Protein AF-A0A161M431-F1 (afdb_monomer_lite)

Sequence (119 aa):
MLYCPLTTRQKRLYTALKKKIRIEDLLHSSGSSYASAQNITSNLMNLVMQFRKVCNHPELFERREPKSPYIMKCEDFVVPRLLTDDSPLLSKDSPPSLQHLLNNFLSIFIHMQLTILFY

Radius of gyration: 29.38 Å; chains: 1; bounding box: 61×41×70 Å

Organism: Triatoma infestans (NCBI:txid30076)

InterPro domains:
  IPR027417 P-loop containing nucleoside triphosphate hydrolase [G3DSA:3.40.50.300] (1-90)
  IPR050520 INO80/SWR1 chromatin remodeling helicase [PTHR45685] (2-87)

pLDDT: mean 73.36, std 11.71, range [41.41, 91.5]

Structure (mmCIF, N/CA/C/O backbone):
data_AF-A0A161M431-F1
#
_entry.id   AF-A0A161M431-F1
#
loop_
_atom_site.group_PDB
_atom_site.id
_atom_site.type_symbol
_atom_site.label_atom_id
_atom_site.label_alt_id
_atom_site.label_comp_id
_atom_site.label_asym_id
_atom_site.label_entity_id
_atom_site.label_seq_id
_atom_site.pdbx_PDB_ins_code
_atom_site.Cartn_x
_atom_site.Cartn_y
_atom_site.Cartn_z
_atom_site.occupancy
_atom_site.B_iso_or_equiv
_atom_site.auth_seq_id
_atom_site.auth_comp_id
_atom_site.auth_asym_id
_atom_site.auth_atom_id
_atom_site.pdbx_PDB_model_num
ATOM 1 N N . MET A 1 1 ? 30.201 -16.238 -13.858 1.00 70.38 1 MET A N 1
ATOM 2 C CA . MET A 1 1 ? 29.386 -15.133 -13.300 1.00 70.38 1 MET A CA 1
ATOM 3 C C . MET A 1 1 ? 28.035 -15.692 -12.897 1.00 70.38 1 MET A C 1
ATOM 5 O O . MET A 1 1 ? 27.476 -16.460 -13.668 1.00 70.38 1 MET A O 1
ATOM 9 N N . LEU A 1 2 ? 27.536 -15.347 -11.710 1.00 86.44 2 LEU A N 1
ATOM 10 C CA . LEU A 1 2 ? 26.210 -15.764 -11.246 1.00 86.44 2 LEU A CA 1
ATOM 11 C C . LEU A 1 2 ? 25.198 -14.656 -11.540 1.00 86.44 2 LEU A C 1
ATOM 13 O O . LEU A 1 2 ? 25.433 -13.495 -11.208 1.00 86.44 2 LEU A O 1
ATOM 17 N N . TYR A 1 3 ? 24.086 -15.013 -12.179 1.00 89.44 3 TYR A N 1
ATOM 18 C CA . TYR A 1 3 ? 22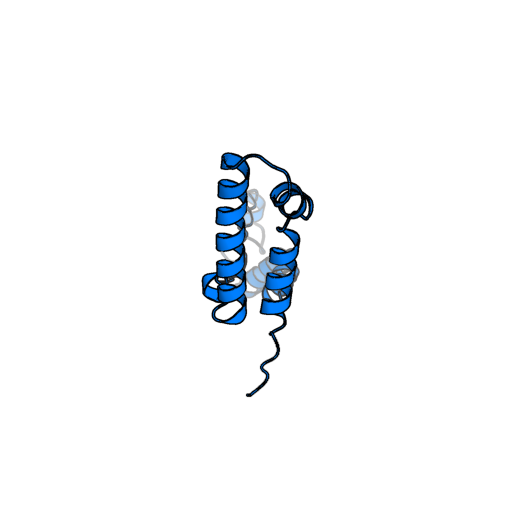.990 -14.086 -12.440 1.00 89.44 3 TYR A CA 1
ATOM 19 C C . TYR A 1 3 ? 22.083 -13.986 -11.208 1.00 89.44 3 TYR A C 1
ATOM 21 O O . TYR A 1 3 ? 21.584 -15.001 -10.726 1.00 89.44 3 TYR A O 1
ATOM 29 N N . CYS A 1 4 ? 21.853 -12.766 -10.715 1.00 87.38 4 CYS A N 1
ATOM 30 C CA . CYS A 1 4 ? 20.950 -12.495 -9.597 1.00 87.38 4 CYS A CA 1
ATOM 31 C C . CYS A 1 4 ? 19.756 -11.652 -10.084 1.00 87.38 4 CYS A C 1
ATOM 33 O O . CYS A 1 4 ? 19.953 -10.500 -10.485 1.00 87.38 4 CYS A O 1
ATOM 35 N N . PRO A 1 5 ? 18.524 -12.196 -10.090 1.00 89.38 5 PRO A N 1
ATOM 36 C CA . PRO A 1 5 ? 17.346 -11.442 -10.499 1.00 89.38 5 PRO A CA 1
ATOM 37 C C . PRO A 1 5 ? 16.939 -10.403 -9.442 1.00 89.38 5 PRO A C 1
ATOM 39 O O . PRO A 1 5 ? 17.069 -10.618 -8.240 1.00 89.38 5 PRO A O 1
ATOM 42 N N . LEU A 1 6 ? 16.363 -9.284 -9.892 1.00 88.44 6 LEU A N 1
ATOM 43 C CA . LEU A 1 6 ? 15.820 -8.255 -8.999 1.00 88.44 6 LEU A CA 1
ATOM 44 C C . LEU A 1 6 ? 14.568 -8.748 -8.257 1.00 88.44 6 LEU A C 1
ATOM 46 O O . LEU A 1 6 ? 13.664 -9.343 -8.855 1.00 88.44 6 LEU A O 1
ATOM 50 N N . THR A 1 7 ? 14.460 -8.397 -6.976 1.00 91.12 7 THR A N 1
ATOM 51 C CA . THR A 1 7 ? 13.252 -8.629 -6.166 1.00 91.12 7 THR A CA 1
ATOM 52 C C . THR A 1 7 ? 12.071 -7.767 -6.635 1.00 91.12 7 THR A C 1
ATOM 54 O O . THR A 1 7 ? 12.246 -6.739 -7.294 1.00 91.12 7 THR A O 1
ATOM 57 N N . THR A 1 8 ? 10.841 -8.128 -6.255 1.00 91.50 8 THR A N 1
ATOM 58 C CA . THR A 1 8 ? 9.621 -7.371 -6.604 1.00 91.50 8 THR A CA 1
ATOM 59 C C . THR A 1 8 ? 9.691 -5.903 -6.174 1.00 91.50 8 THR A C 1
ATOM 61 O O . THR A 1 8 ? 9.314 -5.015 -6.938 1.00 91.50 8 THR A O 1
ATOM 64 N N . ARG A 1 9 ? 10.225 -5.626 -4.975 1.00 87.69 9 ARG A N 1
ATOM 65 C CA . ARG A 1 9 ? 10.403 -4.256 -4.473 1.00 87.69 9 ARG A CA 1
ATOM 66 C C . ARG A 1 9 ? 11.413 -3.482 -5.315 1.00 87.69 9 ARG A C 1
ATOM 68 O O . ARG A 1 9 ? 11.120 -2.369 -5.739 1.00 87.69 9 ARG A O 1
ATOM 75 N N . GLN A 1 10 ? 12.565 -4.089 -5.603 1.00 88.88 10 GLN A N 1
ATOM 76 C CA . GLN A 1 10 ? 13.591 -3.473 -6.445 1.00 88.88 10 GLN A CA 1
ATOM 77 C C . GLN A 1 10 ? 13.064 -3.176 -7.845 1.00 88.88 10 GLN A C 1
ATOM 79 O O . GLN A 1 10 ? 13.301 -2.085 -8.343 1.00 88.88 10 GLN A O 1
ATOM 84 N N . LYS A 1 11 ? 12.289 -4.085 -8.452 1.00 90.75 11 LYS A N 1
ATOM 85 C CA . LYS A 1 11 ? 11.643 -3.852 -9.753 1.00 90.75 11 LYS A CA 1
ATOM 86 C C . LYS A 1 11 ? 10.717 -2.636 -9.719 1.00 90.75 11 LYS A C 1
ATOM 88 O O . LYS A 1 11 ? 10.823 -1.783 -10.592 1.00 90.75 11 LYS A O 1
ATOM 93 N N . ARG A 1 12 ? 9.858 -2.512 -8.698 1.00 89.44 12 ARG A N 1
ATOM 94 C CA . ARG A 1 12 ? 8.955 -1.353 -8.545 1.00 89.44 12 ARG A CA 1
ATOM 95 C C . ARG A 1 12 ? 9.729 -0.040 -8.422 1.00 89.44 12 ARG A C 1
ATOM 97 O O . ARG A 1 12 ? 9.449 0.893 -9.171 1.00 89.44 12 ARG A O 1
ATOM 104 N N . LEU A 1 13 ? 10.729 0.007 -7.539 1.00 86.69 13 LEU A N 1
ATOM 105 C CA . LEU A 1 13 ? 11.585 1.185 -7.362 1.00 86.69 13 LEU A CA 1
ATOM 106 C C . LEU A 1 13 ? 12.360 1.527 -8.635 1.00 86.69 13 LEU A C 1
ATOM 108 O O . LEU A 1 13 ? 12.425 2.684 -9.039 1.00 8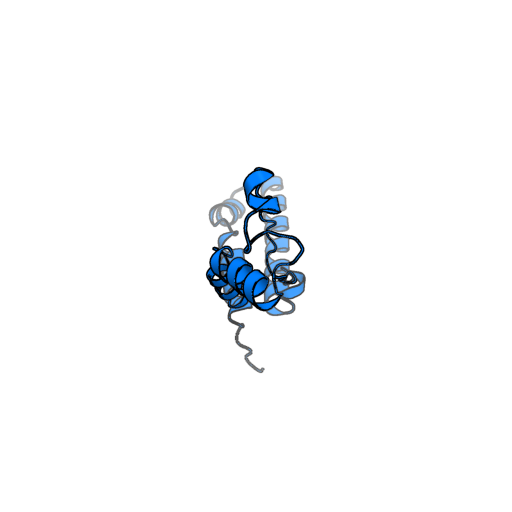6.69 13 LEU A O 1
ATOM 112 N N . TYR A 1 14 ? 12.902 0.512 -9.303 1.00 87.81 14 TYR A N 1
ATOM 113 C CA . TYR A 1 14 ? 13.646 0.655 -10.546 1.00 87.81 14 TYR A CA 1
ATOM 114 C C . TYR A 1 14 ? 12.764 1.223 -11.664 1.00 87.81 14 TYR A C 1
ATOM 116 O O . TYR A 1 14 ? 13.163 2.163 -12.348 1.00 87.81 14 TYR A O 1
ATOM 124 N N . THR A 1 15 ? 11.538 0.714 -11.826 1.00 87.88 15 THR A N 1
ATOM 125 C CA . THR A 1 15 ? 10.569 1.246 -12.793 1.00 87.88 15 THR A CA 1
ATOM 126 C C . THR A 1 15 ? 10.155 2.677 -12.450 1.00 87.88 15 THR A C 1
ATOM 128 O O . THR A 1 15 ? 10.061 3.505 -13.355 1.00 87.88 15 THR A O 1
ATOM 131 N N . ALA A 1 16 ? 9.938 2.996 -11.171 1.00 85.88 16 ALA A N 1
ATOM 132 C CA . ALA A 1 16 ? 9.607 4.352 -10.734 1.00 85.88 16 ALA A CA 1
ATOM 133 C C . ALA A 1 16 ? 10.751 5.341 -11.018 1.00 85.88 16 ALA A C 1
ATOM 135 O O . ALA A 1 16 ? 10.505 6.422 -11.548 1.00 85.88 16 ALA A O 1
ATOM 136 N N . LEU A 1 17 ? 12.001 4.952 -10.749 1.00 84.19 17 LEU A N 1
ATOM 137 C CA . LEU A 1 17 ? 13.186 5.739 -11.097 1.00 84.19 17 LEU A CA 1
ATOM 138 C C . LEU A 1 17 ? 13.351 5.911 -12.606 1.00 84.19 17 LEU A C 1
ATOM 140 O O . LEU A 1 17 ? 13.619 7.015 -13.070 1.00 84.19 17 LEU A O 1
ATOM 144 N N . LYS A 1 18 ? 13.135 4.848 -13.384 1.00 83.88 18 LYS A N 1
ATOM 145 C CA . LYS A 1 18 ? 13.210 4.900 -14.849 1.00 83.88 18 LYS A CA 1
ATOM 146 C C . LYS A 1 18 ? 12.221 5.906 -15.440 1.00 83.88 18 LYS A C 1
ATOM 148 O O . LYS A 1 18 ? 12.565 6.597 -16.389 1.00 83.88 18 LYS A O 1
ATOM 153 N N . LYS A 1 19 ? 11.027 6.035 -14.852 1.00 82.75 19 LYS A N 1
ATOM 154 C CA . LYS A 1 19 ? 10.020 7.029 -15.262 1.00 82.75 19 LYS A CA 1
ATOM 155 C C . LYS A 1 19 ? 10.414 8.479 -14.952 1.00 82.75 19 LYS A C 1
ATOM 157 O O . LYS A 1 19 ? 9.855 9.379 -15.563 1.00 82.75 19 LYS A O 1
ATOM 162 N N . LYS A 1 20 ? 11.352 8.720 -14.026 1.00 75.31 20 LYS A N 1
ATOM 163 C CA . LYS A 1 20 ? 11.867 10.070 -13.722 1.00 75.31 20 LYS A CA 1
ATOM 164 C C . LYS A 1 20 ? 12.880 10.576 -14.757 1.00 75.31 20 LYS A C 1
ATOM 166 O O . LYS A 1 20 ? 13.253 11.742 -14.709 1.00 75.31 20 LYS A O 1
ATOM 171 N N . ILE A 1 21 ? 13.323 9.724 -15.682 1.00 75.12 21 ILE A N 1
ATOM 172 C CA . ILE A 1 21 ? 14.183 10.116 -16.799 1.00 75.12 21 ILE A CA 1
ATOM 173 C C . ILE A 1 21 ? 13.293 10.735 -17.883 1.00 75.12 21 ILE A C 1
ATOM 175 O O . ILE A 1 21 ? 12.497 10.025 -18.500 1.00 75.12 21 ILE A O 1
ATOM 179 N N . ARG A 1 22 ? 13.428 12.039 -18.142 1.00 65.88 22 ARG A N 1
ATOM 180 C CA . ARG A 1 22 ? 12.823 12.658 -19.328 1.00 65.88 22 ARG A CA 1
ATOM 181 C C . ARG A 1 22 ? 13.702 12.349 -20.538 1.00 65.88 22 ARG A C 1
ATOM 183 O O . ARG A 1 22 ? 14.892 12.647 -20.536 1.00 65.88 22 ARG A O 1
ATOM 190 N N . ILE A 1 23 ? 13.123 11.730 -21.564 1.00 64.94 23 ILE A N 1
ATOM 191 C CA . ILE A 1 23 ? 13.832 11.405 -22.817 1.00 64.94 23 ILE A CA 1
ATOM 192 C C . ILE A 1 23 ? 14.238 12.692 -23.548 1.00 64.94 23 ILE A C 1
ATOM 194 O O . ILE A 1 23 ? 15.291 12.750 -24.172 1.00 64.94 23 ILE A O 1
ATOM 198 N N . GLU A 1 24 ? 13.437 13.745 -23.402 1.00 62.38 24 GLU A N 1
ATOM 199 C CA . GLU A 1 24 ? 13.711 15.078 -23.935 1.00 62.38 24 GLU A CA 1
ATOM 200 C C . GLU A 1 24 ? 15.047 15.628 -23.412 1.00 62.38 24 GLU A C 1
ATOM 202 O O . GLU A 1 24 ? 15.868 16.080 -24.203 1.00 62.38 24 GLU A O 1
ATOM 207 N N . ASP A 1 25 ? 15.337 15.493 -22.115 1.00 63.81 25 ASP A N 1
ATOM 208 C CA . ASP A 1 25 ? 16.599 15.961 -21.518 1.00 63.81 25 ASP A CA 1
ATOM 209 C C . ASP A 1 25 ? 17.823 15.182 -22.049 1.00 63.81 25 ASP A C 1
ATOM 211 O O . ASP A 1 25 ? 18.929 15.717 -22.109 1.00 63.81 25 ASP A O 1
ATOM 215 N N . LEU A 1 26 ? 17.632 13.934 -22.494 1.00 60.84 26 LEU A N 1
ATOM 216 C CA . LEU A 1 26 ? 18.677 13.121 -23.131 1.00 60.84 26 LEU A CA 1
ATOM 217 C C . LEU A 1 26 ? 18.940 13.534 -24.589 1.00 60.84 26 LEU A C 1
ATOM 219 O O . LEU A 1 26 ? 20.087 13.497 -25.029 1.00 60.84 26 LEU A O 1
ATOM 223 N N . LEU A 1 27 ? 17.903 13.941 -25.329 1.00 62.56 27 LEU A N 1
ATOM 224 C CA . LEU A 1 27 ? 18.003 14.340 -26.742 1.00 62.56 27 LEU A CA 1
ATOM 225 C C . LEU A 1 27 ? 18.620 15.737 -26.923 1.00 62.56 27 LEU A C 1
ATOM 227 O O . LEU A 1 27 ? 19.327 15.981 -27.902 1.00 62.56 27 LEU A O 1
ATOM 231 N N . HIS A 1 28 ? 18.417 16.650 -25.968 1.00 58.06 28 HIS A N 1
ATOM 232 C CA . HIS A 1 28 ? 19.002 17.994 -26.034 1.00 58.06 28 HIS A CA 1
ATOM 233 C C . HIS A 1 28 ? 20.522 18.002 -25.794 1.00 58.06 28 HIS A C 1
ATOM 235 O O . HIS A 1 28 ? 21.208 18.875 -26.322 1.00 58.06 28 HIS A O 1
ATOM 241 N N . SER A 1 29 ? 21.081 16.994 -25.109 1.00 56.16 29 SER A N 1
ATOM 242 C CA . SER A 1 29 ? 22.531 16.881 -24.874 1.00 56.16 29 SER A CA 1
ATOM 243 C C . SER A 1 29 ? 23.365 16.745 -26.158 1.00 56.16 29 SER A C 1
ATOM 245 O O . SER A 1 29 ? 24.562 17.024 -26.123 1.00 56.16 29 SER A O 1
ATOM 247 N N . SER A 1 30 ? 22.770 16.317 -27.277 1.00 56.91 30 SER A N 1
ATOM 248 C CA . SER A 1 30 ? 23.452 16.206 -28.577 1.00 56.91 30 SER A CA 1
ATOM 249 C C . SER A 1 30 ? 23.507 17.513 -29.380 1.00 56.91 30 SER A C 1
ATOM 251 O O . SER A 1 30 ? 24.169 17.542 -30.414 1.00 56.91 30 SER A O 1
ATOM 253 N N . GLY A 1 31 ? 22.847 18.590 -28.930 1.00 58.06 31 GLY A N 1
ATOM 254 C CA . GLY A 1 31 ? 22.764 19.843 -29.695 1.00 58.06 31 GLY A CA 1
ATOM 255 C C . GLY A 1 31 ? 22.753 21.140 -28.882 1.00 58.06 31 GLY A C 1
ATOM 256 O O . GLY A 1 31 ? 22.590 22.206 -29.472 1.00 58.06 31 GLY A O 1
ATOM 257 N N . SER A 1 32 ? 22.906 21.092 -27.555 1.00 57.62 32 SER A N 1
ATOM 258 C CA . SER A 1 32 ? 22.791 22.269 -26.687 1.00 57.62 32 SER A CA 1
ATOM 259 C C . SER A 1 32 ? 24.143 22.796 -26.177 1.00 57.62 32 SER A C 1
ATOM 261 O O . SER A 1 32 ? 25.134 22.077 -26.060 1.00 57.62 32 SER A O 1
ATOM 263 N N . SER A 1 33 ? 24.197 24.097 -25.880 1.00 61.09 33 SER A N 1
ATOM 264 C CA . SER A 1 33 ? 25.400 24.820 -25.449 1.00 61.09 33 SER A CA 1
ATOM 265 C C . SER A 1 33 ? 25.992 24.270 -24.141 1.00 61.09 33 SER A C 1
ATOM 267 O O . SER A 1 33 ? 25.267 23.821 -23.250 1.00 61.09 33 SER A O 1
ATOM 269 N N . TYR A 1 34 ? 27.325 24.338 -24.013 1.00 59.00 34 TYR A N 1
ATOM 270 C CA . TYR A 1 34 ? 28.156 23.658 -22.999 1.00 59.00 34 TYR A CA 1
ATOM 271 C C . TYR A 1 34 ? 27.630 23.746 -21.548 1.00 59.00 34 TYR A C 1
ATOM 273 O O . TYR A 1 34 ? 27.719 22.777 -20.800 1.00 59.00 34 TYR A O 1
ATOM 281 N N . ALA A 1 35 ? 27.028 24.871 -21.144 1.00 59.38 35 ALA A N 1
ATOM 282 C CA . ALA A 1 35 ? 26.484 25.071 -19.794 1.00 59.38 35 ALA A CA 1
ATOM 283 C C . ALA A 1 35 ? 25.200 24.258 -19.502 1.00 59.38 35 ALA A C 1
ATOM 285 O O . ALA A 1 35 ? 24.976 23.824 -18.370 1.00 59.38 35 ALA A O 1
ATOM 286 N N . SER A 1 36 ? 24.365 24.013 -20.516 1.00 60.03 36 SER A N 1
ATOM 287 C CA . SER A 1 36 ? 23.165 23.168 -20.392 1.00 60.03 36 SER A CA 1
ATOM 288 C C . SER A 1 36 ? 23.528 21.678 -20.324 1.00 60.03 36 SER A C 1
ATOM 290 O O . SER A 1 36 ? 22.970 20.938 -19.514 1.00 60.03 36 SER A O 1
ATOM 292 N N . ALA A 1 37 ? 24.551 21.262 -21.078 1.00 60.34 37 ALA A N 1
ATOM 293 C CA . ALA A 1 37 ? 25.066 19.894 -21.080 1.00 60.34 37 ALA A CA 1
ATOM 294 C C . ALA A 1 37 ? 25.660 19.474 -19.719 1.00 60.34 37 ALA A C 1
ATOM 296 O O . ALA A 1 37 ? 25.499 18.325 -19.303 1.00 60.34 37 ALA A O 1
ATOM 297 N N . GLN A 1 38 ? 26.289 20.396 -18.977 1.00 62.38 38 GLN A N 1
ATOM 298 C CA . GLN A 1 38 ? 26.835 20.121 -17.637 1.00 62.38 38 GLN A CA 1
ATOM 299 C C . GLN A 1 38 ? 25.738 19.828 -16.596 1.00 62.38 38 GLN A C 1
ATOM 301 O O . GLN A 1 38 ? 25.869 18.885 -15.815 1.00 62.38 38 GLN A O 1
ATOM 306 N N . ASN A 1 39 ? 24.626 20.574 -16.619 1.00 62.91 39 ASN A N 1
ATOM 307 C CA . ASN A 1 39 ? 23.483 20.342 -15.723 1.00 62.91 39 ASN A CA 1
ATOM 308 C C . ASN A 1 39 ? 22.752 19.025 -16.032 1.00 62.91 39 ASN A C 1
ATOM 310 O O . ASN A 1 39 ? 22.310 18.321 -15.125 1.00 62.91 39 ASN A O 1
ATOM 314 N N . ILE A 1 40 ? 22.653 18.655 -17.310 1.00 64.81 40 ILE A N 1
ATOM 315 C CA . ILE A 1 40 ? 22.079 17.367 -17.724 1.00 64.81 40 ILE A CA 1
ATOM 316 C C . ILE A 1 40 ? 22.993 16.210 -17.286 1.00 64.81 40 ILE A C 1
ATOM 318 O O . ILE A 1 40 ? 22.522 15.218 -16.729 1.00 64.81 40 ILE A O 1
ATOM 322 N N . THR A 1 41 ? 24.309 16.353 -17.457 1.00 64.62 41 THR A N 1
ATOM 323 C CA . THR A 1 41 ? 25.297 15.322 -17.099 1.00 64.62 41 THR A CA 1
ATOM 324 C C . THR A 1 41 ? 25.333 15.046 -15.593 1.00 64.62 41 THR A C 1
ATOM 326 O O . THR A 1 41 ? 25.349 13.882 -15.183 1.00 64.62 41 THR A O 1
ATOM 329 N N . SER A 1 42 ? 25.283 16.081 -14.749 1.00 66.00 42 SER A N 1
ATOM 330 C CA . SER A 1 42 ? 25.238 15.911 -13.288 1.00 66.00 42 SER A CA 1
ATOM 331 C C . SER A 1 42 ? 23.935 15.242 -12.824 1.00 66.00 42 SER A C 1
ATOM 333 O O . SER A 1 42 ? 23.964 14.341 -11.979 1.00 66.00 42 SER A O 1
ATOM 335 N N . ASN A 1 43 ? 22.799 15.587 -13.439 1.00 70.62 43 ASN A N 1
ATOM 336 C CA . ASN A 1 43 ? 21.514 14.929 -13.196 1.00 70.62 43 ASN A CA 1
ATOM 337 C C . ASN A 1 43 ? 21.533 13.445 -13.601 1.00 70.62 43 ASN A C 1
ATOM 339 O O . ASN A 1 43 ? 21.052 12.594 -12.849 1.00 70.62 43 ASN A O 1
ATOM 343 N N . LEU A 1 44 ? 22.150 13.105 -14.735 1.00 71.56 44 LEU A N 1
ATOM 344 C CA . LEU A 1 44 ? 22.322 11.716 -15.172 1.00 71.56 44 LEU A CA 1
ATOM 345 C C . LEU A 1 44 ? 23.242 10.921 -14.238 1.00 71.56 44 LEU A C 1
ATOM 347 O O . LEU A 1 44 ? 22.912 9.788 -13.880 1.00 71.56 44 LEU A O 1
ATOM 351 N N . MET A 1 45 ? 24.349 11.506 -13.772 1.00 72.88 45 MET A N 1
ATOM 352 C CA . MET A 1 45 ? 25.226 10.863 -12.784 1.00 72.88 45 MET A CA 1
ATOM 353 C C . MET A 1 45 ? 24.483 10.564 -11.475 1.00 72.88 45 MET A C 1
ATOM 355 O O . MET A 1 45 ? 24.603 9.462 -10.928 1.00 72.88 45 MET A O 1
ATOM 359 N N . ASN A 1 46 ? 23.644 11.492 -11.011 1.00 76.94 46 ASN A N 1
ATOM 360 C CA . ASN A 1 46 ? 22.796 11.289 -9.837 1.00 76.94 46 ASN A CA 1
ATOM 361 C C . ASN A 1 46 ? 21.795 10.140 -10.028 1.00 76.94 46 ASN A C 1
ATOM 363 O O . ASN A 1 46 ? 21.562 9.365 -9.095 1.00 76.94 46 ASN A O 1
ATOM 367 N N . LEU A 1 47 ? 21.250 9.976 -11.233 1.00 76.50 47 LEU A N 1
ATOM 368 C CA . LEU A 1 47 ? 20.341 8.878 -11.567 1.00 76.50 47 LEU A CA 1
ATOM 369 C C . LEU A 1 47 ? 21.067 7.527 -11.647 1.00 76.50 47 LEU A C 1
ATOM 371 O O . LEU A 1 47 ? 20.580 6.541 -11.093 1.00 76.50 47 LEU A O 1
ATOM 375 N N . VAL A 1 48 ? 22.261 7.467 -12.244 1.00 80.12 48 VAL A N 1
ATOM 376 C CA . VAL A 1 48 ? 23.085 6.240 -12.304 1.00 80.12 48 VAL A CA 1
ATOM 377 C C . VAL A 1 48 ? 23.464 5.762 -10.902 1.00 80.12 48 VAL A C 1
ATOM 379 O O . VAL A 1 48 ? 23.357 4.569 -10.594 1.00 80.12 48 VAL A O 1
ATOM 382 N N . MET A 1 49 ? 23.842 6.685 -10.014 1.00 79.56 49 MET A N 1
ATOM 383 C CA . MET A 1 49 ? 24.104 6.357 -8.612 1.00 79.56 49 MET A CA 1
ATOM 384 C C . MET A 1 49 ? 22.852 5.812 -7.910 1.00 79.56 49 MET A C 1
ATOM 386 O O . MET A 1 49 ? 22.951 4.844 -7.154 1.00 79.56 49 MET A O 1
ATOM 390 N N . GLN A 1 50 ? 21.670 6.367 -8.190 1.00 79.12 50 GLN A N 1
ATOM 391 C CA . GLN A 1 50 ? 20.404 5.872 -7.636 1.00 79.12 50 GLN A CA 1
ATOM 392 C C . GLN A 1 50 ? 20.038 4.476 -8.157 1.00 79.12 50 GLN A C 1
ATOM 394 O O . GLN A 1 50 ? 19.651 3.622 -7.359 1.00 79.12 50 GLN A O 1
ATOM 399 N N . PHE A 1 51 ? 20.247 4.181 -9.444 1.00 82.44 51 PHE A N 1
ATOM 400 C CA . PHE A 1 51 ? 20.050 2.827 -9.975 1.00 82.44 51 PHE A CA 1
ATOM 401 C C . PHE A 1 51 ? 20.968 1.804 -9.299 1.00 82.44 51 PHE A C 1
ATOM 403 O O . PHE A 1 51 ? 20.512 0.723 -8.916 1.00 82.44 51 PHE A O 1
ATOM 410 N N . ARG A 1 52 ? 22.240 2.158 -9.067 1.00 85.25 52 ARG A N 1
ATOM 411 C CA . ARG A 1 52 ? 23.177 1.298 -8.323 1.00 85.25 52 ARG A CA 1
ATOM 412 C C . ARG A 1 52 ? 22.736 1.088 -6.875 1.00 85.25 52 ARG A C 1
ATOM 414 O O . ARG A 1 52 ? 22.871 -0.028 -6.372 1.00 85.25 52 ARG A O 1
ATOM 421 N N . LYS A 1 53 ? 22.181 2.113 -6.220 1.00 83.62 53 LYS A N 1
ATOM 422 C CA . LYS A 1 53 ? 21.606 1.984 -4.871 1.00 83.62 53 LYS A CA 1
ATOM 423 C C . LYS A 1 53 ? 20.414 1.029 -4.863 1.00 83.62 53 LYS A C 1
ATOM 425 O O . LYS A 1 53 ? 20.374 0.151 -4.015 1.00 83.62 53 LYS A O 1
ATOM 430 N N . VAL A 1 54 ? 19.498 1.104 -5.828 1.00 83.38 54 VAL A N 1
ATOM 431 C CA . VAL A 1 54 ? 18.332 0.200 -5.876 1.00 83.38 54 VAL A CA 1
ATOM 432 C C . VAL A 1 54 ? 18.732 -1.270 -6.057 1.00 83.38 54 VAL A C 1
ATOM 434 O O . VAL A 1 54 ? 18.177 -2.142 -5.386 1.00 83.38 54 VAL A O 1
ATOM 437 N N . CYS A 1 55 ? 19.709 -1.569 -6.914 1.00 83.31 55 CYS A N 1
ATOM 438 C CA . CYS A 1 55 ? 20.128 -2.955 -7.146 1.00 83.31 55 CYS A CA 1
ATOM 439 C C . CYS A 1 55 ? 20.905 -3.555 -5.962 1.00 83.31 55 CYS A C 1
ATOM 441 O O . CYS A 1 55 ? 20.709 -4.727 -5.653 1.00 83.31 55 CYS A O 1
ATOM 443 N N . ASN A 1 56 ? 21.749 -2.766 -5.288 1.00 82.00 56 ASN A N 1
ATOM 444 C CA . ASN A 1 56 ? 22.650 -3.280 -4.247 1.00 82.00 56 ASN A CA 1
ATOM 445 C C . ASN A 1 56 ? 22.116 -3.071 -2.821 1.00 82.00 56 ASN A C 1
ATOM 447 O O . ASN A 1 56 ? 22.233 -3.956 -1.982 1.00 82.00 56 ASN A O 1
ATOM 451 N N . HIS A 1 57 ? 21.494 -1.923 -2.544 1.00 83.62 57 HIS A N 1
ATOM 452 C CA . HIS A 1 57 ? 21.008 -1.539 -1.216 1.00 83.62 57 HIS A CA 1
ATOM 453 C C . HIS A 1 57 ? 19.721 -0.705 -1.318 1.00 83.62 57 HIS A C 1
ATOM 455 O O . HIS A 1 57 ? 19.733 0.508 -1.091 1.00 83.62 57 HIS A O 1
ATOM 461 N N . PRO A 1 58 ? 18.578 -1.330 -1.642 1.00 81.12 58 PRO A N 1
ATOM 462 C CA . PRO A 1 58 ? 17.335 -0.601 -1.873 1.00 81.12 58 PRO A CA 1
ATOM 463 C C . PRO A 1 58 ? 16.778 0.087 -0.612 1.00 81.12 58 PRO A C 1
ATOM 465 O O . PRO A 1 58 ? 15.860 0.888 -0.728 1.00 81.12 58 PRO A O 1
ATOM 468 N N . GLU A 1 59 ? 17.293 -0.219 0.584 1.00 78.88 59 GLU A N 1
ATOM 469 C CA . GLU A 1 59 ? 16.982 0.491 1.843 1.00 78.88 59 GLU A CA 1
ATOM 470 C C . GLU A 1 59 ? 17.735 1.831 1.979 1.00 78.88 59 GLU A C 1
ATOM 472 O O . GLU A 1 59 ? 17.273 2.714 2.690 1.00 78.88 59 GLU A O 1
ATOM 477 N N . LEU A 1 60 ? 18.873 2.013 1.286 1.00 77.31 60 LEU A N 1
ATOM 478 C CA . LEU A 1 60 ? 19.576 3.307 1.211 1.00 77.31 60 LEU A CA 1
ATOM 479 C C . LEU A 1 60 ? 18.904 4.279 0.237 1.00 77.31 60 LEU A C 1
ATOM 481 O O . LEU A 1 60 ? 19.187 5.474 0.262 1.00 77.31 60 LEU A O 1
ATOM 485 N N . PHE A 1 61 ? 18.086 3.751 -0.675 1.00 77.06 61 PHE A N 1
ATOM 486 C CA . PHE A 1 61 ? 17.296 4.555 -1.598 1.00 77.06 61 PHE A CA 1
ATOM 487 C C . PHE A 1 61 ? 15.989 5.000 -0.943 1.00 77.06 61 PHE A C 1
ATOM 489 O O . PHE A 1 61 ? 15.696 6.188 -0.894 1.00 77.06 61 PHE A O 1
ATOM 496 N N . GLU A 1 62 ? 15.237 4.041 -0.414 1.00 77.94 62 GLU A N 1
ATOM 497 C CA . GLU A 1 62 ? 13.991 4.291 0.296 1.00 77.94 62 GLU A CA 1
ATOM 498 C C . GLU A 1 62 ? 13.900 3.273 1.429 1.00 77.94 62 GLU A C 1
ATOM 500 O O . GLU A 1 62 ? 13.778 2.061 1.194 1.00 77.94 62 GLU A O 1
ATOM 505 N N . ARG A 1 63 ? 14.047 3.774 2.657 1.00 83.00 63 ARG A N 1
ATOM 506 C CA . ARG A 1 63 ? 13.964 2.964 3.867 1.00 83.00 63 ARG A CA 1
ATOM 507 C C . ARG A 1 63 ? 12.509 2.573 4.083 1.00 83.00 63 ARG A C 1
ATOM 509 O O . ARG A 1 63 ? 11.621 3.408 3.943 1.00 83.00 63 ARG A O 1
ATOM 516 N N . ARG A 1 64 ? 12.256 1.324 4.467 1.00 82.44 64 ARG A N 1
ATOM 517 C CA . ARG A 1 64 ? 10.911 0.940 4.914 1.00 82.44 64 ARG A CA 1
ATOM 518 C C . ARG A 1 64 ? 10.553 1.692 6.190 1.00 82.44 64 ARG A C 1
ATOM 520 O O . ARG A 1 64 ? 11.241 1.553 7.203 1.00 82.44 64 ARG A O 1
ATOM 527 N N . GLU A 1 65 ? 9.474 2.459 6.135 1.00 83.25 65 GLU A N 1
ATOM 528 C CA . GLU A 1 65 ? 8.920 3.091 7.323 1.00 83.25 65 GLU A CA 1
ATOM 529 C C . GLU A 1 65 ? 8.327 2.027 8.259 1.00 83.25 65 GLU A C 1
ATOM 531 O O . GLU A 1 65 ? 7.726 1.050 7.787 1.00 83.25 65 GLU A O 1
ATOM 536 N N . PRO A 1 66 ? 8.519 2.166 9.582 1.00 85.06 66 PRO A N 1
ATOM 537 C CA . PRO A 1 66 ? 7.867 1.292 10.539 1.00 85.06 66 PRO A CA 1
ATOM 538 C C . PRO A 1 66 ? 6.357 1.515 10.457 1.00 85.06 66 PRO A C 1
ATOM 540 O O . PRO A 1 66 ? 5.872 2.634 10.603 1.00 85.06 66 PRO A O 1
ATOM 543 N N . LYS A 1 67 ? 5.605 0.440 10.228 1.00 85.12 67 LYS A N 1
ATOM 544 C CA . LYS A 1 67 ? 4.146 0.482 10.288 1.00 85.12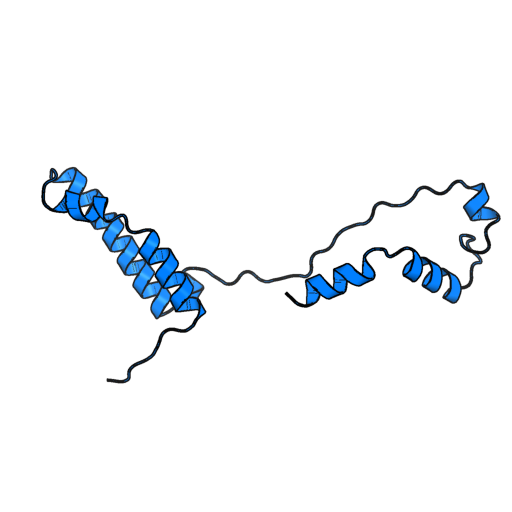 67 LYS A CA 1
ATOM 545 C C . LYS A 1 67 ? 3.706 0.313 11.740 1.00 85.12 67 LYS A C 1
ATOM 547 O O . LYS A 1 67 ? 4.105 -0.654 12.385 1.00 85.12 67 LYS A O 1
ATOM 552 N N . SER A 1 68 ? 2.872 1.222 12.232 1.00 87.38 68 SER A N 1
ATOM 553 C CA . SER A 1 68 ? 2.155 1.078 13.502 1.00 87.38 68 SER A CA 1
ATOM 554 C C . SER A 1 68 ? 0.648 1.041 13.245 1.00 87.38 68 SER A C 1
ATOM 556 O O . SER A 1 68 ? 0.195 1.640 12.265 1.00 87.38 68 SER A O 1
ATOM 558 N N . PRO A 1 69 ? -0.145 0.373 14.101 1.00 85.50 69 PRO A N 1
ATOM 559 C CA . PRO A 1 69 ? -1.595 0.413 13.978 1.00 85.50 69 PRO A CA 1
ATOM 560 C C . PRO A 1 69 ? -2.096 1.857 14.077 1.00 85.50 69 PRO A C 1
ATOM 562 O O . PRO A 1 69 ? -1.578 2.661 14.855 1.00 85.50 69 PRO A O 1
ATOM 565 N N . TYR A 1 70 ? -3.106 2.181 13.274 1.00 84.38 70 TYR A N 1
ATOM 566 C CA . TYR A 1 70 ? -3.770 3.475 13.343 1.00 84.38 70 TYR A CA 1
ATOM 567 C C . TYR A 1 70 ? -4.626 3.558 14.613 1.00 84.38 70 TYR A C 1
ATOM 569 O O . TYR A 1 70 ? -5.413 2.653 14.893 1.00 84.38 70 TYR A O 1
ATOM 577 N N . ILE A 1 71 ? -4.480 4.647 15.372 1.00 83.00 71 ILE A N 1
ATOM 578 C CA . ILE A 1 71 ? -5.270 4.917 16.578 1.00 83.00 71 ILE A CA 1
ATOM 579 C C . ILE A 1 71 ? -6.165 6.120 16.301 1.00 83.00 71 ILE A C 1
ATOM 581 O O . ILE A 1 71 ? -5.677 7.214 16.025 1.00 83.00 71 ILE A O 1
ATOM 585 N N . MET A 1 72 ? -7.473 5.919 16.428 1.00 82.12 72 MET A N 1
ATOM 586 C CA . MET A 1 72 ? -8.476 6.977 16.387 1.00 82.12 72 MET A CA 1
ATOM 587 C C . MET A 1 72 ? -9.105 7.100 17.769 1.00 82.12 72 MET A C 1
ATOM 589 O O . MET A 1 72 ? -9.567 6.104 18.326 1.00 82.12 72 MET A O 1
ATOM 593 N N . LYS A 1 73 ? -9.119 8.312 18.325 1.00 75.62 73 LYS A N 1
ATOM 594 C CA . LYS A 1 73 ? -9.902 8.598 19.527 1.00 75.62 73 LYS A CA 1
ATOM 595 C C . LYS A 1 73 ? -11.348 8.823 19.101 1.00 75.62 73 LYS A C 1
ATOM 597 O O . LYS A 1 73 ? -11.593 9.602 18.186 1.00 75.62 73 LYS A O 1
ATOM 602 N N . CYS A 1 74 ? -12.275 8.109 19.725 1.00 74.25 74 CYS A N 1
ATOM 603 C CA . CYS A 1 74 ? -13.689 8.431 19.613 1.00 74.25 74 CYS A CA 1
ATOM 604 C C . CYS A 1 74 ? -13.989 9.537 20.627 1.00 74.25 74 CYS A C 1
ATOM 606 O O . CYS A 1 74 ? -13.461 9.486 21.736 1.00 74.25 74 CYS A O 1
ATOM 608 N N . GLU A 1 75 ? -14.780 10.532 20.237 1.00 77.38 75 GLU A N 1
ATOM 609 C CA . GLU A 1 75 ? -15.214 11.586 21.157 1.00 77.38 75 GLU A CA 1
ATOM 610 C C . GLU A 1 75 ? -16.090 11.001 22.267 1.00 77.38 75 GLU A C 1
ATOM 612 O O . GLU A 1 75 ? -16.869 10.068 22.034 1.00 77.38 75 GLU A O 1
ATOM 617 N N . ASP A 1 76 ? -15.969 11.570 23.465 1.00 75.38 76 ASP A N 1
ATOM 618 C CA . ASP A 1 76 ? -16.794 11.181 24.602 1.00 75.38 76 ASP A CA 1
ATOM 619 C C . ASP A 1 76 ? -18.244 11.620 24.357 1.00 75.38 76 ASP A C 1
ATOM 621 O O . ASP A 1 76 ? -18.532 12.773 24.026 1.00 75.38 76 ASP A O 1
ATOM 625 N N . PHE A 1 77 ? -19.187 10.695 24.533 1.00 73.88 77 PHE A N 1
ATOM 626 C CA . PHE A 1 77 ? -20.604 11.011 24.410 1.00 73.88 77 PHE A CA 1
ATOM 627 C C . PHE A 1 77 ? -21.124 11.622 25.718 1.00 73.88 77 PHE A C 1
ATOM 629 O O . PHE A 1 77 ? -21.098 10.984 26.772 1.00 73.88 77 PHE A O 1
ATOM 636 N N . VAL A 1 78 ? -21.627 12.859 25.655 1.00 79.81 78 VAL A N 1
ATOM 637 C CA . VAL A 1 78 ? -22.233 13.532 26.812 1.00 79.81 78 VAL A CA 1
ATOM 638 C C . VAL A 1 78 ? -23.632 12.967 27.052 1.00 79.81 78 VAL A C 1
ATOM 640 O O . VAL A 1 78 ? -24.564 13.233 26.293 1.00 79.81 78 VAL A O 1
ATOM 643 N N . VAL A 1 79 ? -23.788 12.207 28.136 1.00 77.81 79 VAL A N 1
ATOM 644 C CA . VAL A 1 79 ? -25.077 11.636 28.548 1.00 77.81 79 VAL A CA 1
ATOM 645 C C . VAL A 1 79 ? -25.746 12.534 29.602 1.00 77.81 79 VAL A C 1
ATOM 647 O O . VAL A 1 79 ? -25.101 12.904 30.584 1.00 77.81 79 VAL A O 1
ATOM 650 N N . PRO A 1 80 ? -27.044 12.866 29.461 1.00 81.75 80 PRO A N 1
ATOM 651 C CA . PRO A 1 80 ? -27.818 13.529 30.509 1.00 81.75 80 PRO A CA 1
ATOM 652 C C . PRO A 1 80 ? -27.851 12.735 31.822 1.00 81.75 80 PRO A C 1
ATOM 654 O O . PRO A 1 80 ? -28.074 11.527 31.821 1.00 81.75 80 PRO A O 1
ATOM 657 N N . ARG A 1 81 ? -27.729 13.432 32.957 1.00 76.88 81 ARG A N 1
ATOM 658 C CA . ARG A 1 81 ? -27.593 12.827 34.295 1.00 76.88 81 ARG A CA 1
ATOM 659 C C . ARG A 1 81 ? -28.726 11.870 34.702 1.00 76.88 81 ARG A C 1
ATOM 661 O O . ARG A 1 81 ? -28.482 10.889 35.388 1.00 76.88 81 ARG A O 1
ATOM 668 N N . LEU A 1 82 ? -29.954 12.105 34.237 1.00 78.25 82 LEU A N 1
ATOM 669 C CA . LEU A 1 82 ? -31.080 11.197 34.501 1.00 78.25 82 LEU A CA 1
ATOM 670 C C . LEU A 1 82 ? -30.801 9.778 33.973 1.00 78.25 82 LEU A C 1
ATOM 672 O O . LEU A 1 82 ? -31.109 8.788 34.624 1.00 78.25 82 LEU A O 1
ATOM 676 N N . LEU A 1 83 ? -30.153 9.680 32.808 1.00 73.06 83 LEU A N 1
ATOM 677 C CA . LEU A 1 83 ? -29.790 8.403 32.202 1.00 73.06 83 LEU A CA 1
ATOM 678 C C . LEU A 1 83 ? -28.546 7.776 32.839 1.00 73.06 83 LEU A C 1
ATOM 680 O O . LEU A 1 83 ? -28.338 6.589 32.640 1.00 73.06 83 LEU A O 1
ATOM 684 N N . THR A 1 84 ? -27.711 8.517 33.570 1.00 73.25 84 THR A N 1
ATOM 685 C CA . THR A 1 84 ? -26.584 7.922 34.310 1.00 73.25 84 THR A CA 1
ATOM 686 C C . THR A 1 84 ? -27.009 7.409 35.675 1.00 73.25 84 THR A C 1
ATOM 688 O O . THR A 1 84 ? -26.481 6.401 36.129 1.00 73.25 84 THR A O 1
ATOM 691 N N . ASP A 1 85 ? -27.956 8.087 36.320 1.00 73.88 85 ASP A N 1
ATOM 692 C CA . ASP A 1 85 ? -28.335 7.785 37.700 1.00 73.88 85 ASP A CA 1
ATOM 693 C C . ASP A 1 85 ? -29.402 6.668 37.750 1.00 73.88 85 ASP A C 1
ATOM 695 O O . ASP A 1 85 ? -29.275 5.747 38.555 1.00 73.88 85 ASP A O 1
ATOM 699 N N . ASP A 1 86 ? -30.374 6.669 36.826 1.00 70.56 86 ASP A N 1
ATOM 700 C CA . AS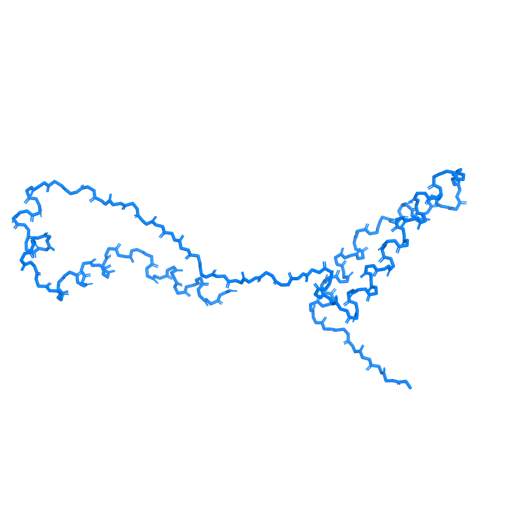P A 1 86 ? -31.497 5.712 36.839 1.00 70.56 86 ASP A CA 1
ATOM 701 C C . ASP A 1 86 ? -31.331 4.532 35.865 1.00 70.56 86 ASP A C 1
ATOM 703 O O . ASP A 1 86 ? -32.074 3.549 35.932 1.00 70.56 86 ASP A O 1
ATOM 707 N N . SER A 1 87 ? -30.376 4.599 34.929 1.00 72.31 87 SER A N 1
ATOM 708 C CA . SER A 1 87 ? -30.175 3.511 33.968 1.00 72.31 87 SER A CA 1
ATOM 709 C C . SER A 1 87 ? -29.325 2.399 34.576 1.00 72.31 87 SER A C 1
ATOM 711 O O . SER A 1 87 ? -28.156 2.639 34.879 1.00 72.31 87 SER A O 1
ATOM 713 N N . PRO A 1 88 ? -29.807 1.145 34.626 1.00 67.75 88 PRO A N 1
ATOM 714 C CA . PRO A 1 88 ? -28.986 0.007 35.046 1.00 67.75 88 PRO A CA 1
ATOM 715 C C . PRO A 1 88 ? -27.808 -0.261 34.094 1.00 67.75 88 PRO A C 1
ATOM 717 O O . PRO A 1 88 ? -26.926 -1.056 34.414 1.00 67.75 88 PRO A O 1
ATOM 720 N N . LEU A 1 89 ? -27.804 0.378 32.916 1.00 67.38 89 LEU A N 1
ATOM 721 C CA . LEU A 1 89 ? -26.763 0.246 31.905 1.00 67.38 89 LEU A CA 1
ATOM 722 C C . LEU A 1 89 ? -25.585 1.207 32.128 1.00 67.38 89 LEU A C 1
ATOM 724 O O . LEU A 1 89 ? -24.447 0.863 31.828 1.00 67.38 89 LEU A O 1
ATOM 728 N N . LEU A 1 90 ? -25.862 2.404 32.644 1.00 69.12 90 LEU A N 1
ATOM 729 C CA . LEU A 1 90 ? -24.885 3.492 32.787 1.00 69.12 90 LEU A CA 1
ATOM 730 C C . LEU A 1 90 ? -24.629 3.881 34.247 1.00 69.12 90 LEU A C 1
ATOM 732 O O . LEU A 1 90 ? -23.740 4.692 34.511 1.00 69.12 90 LEU A O 1
ATOM 736 N N . SER A 1 91 ? -25.382 3.308 35.188 1.00 72.88 91 SER A N 1
ATOM 737 C CA . SER A 1 91 ? -25.167 3.517 36.613 1.00 72.88 91 SER A CA 1
ATOM 738 C C . SER A 1 91 ? -23.807 2.983 37.048 1.00 72.88 91 SER A C 1
ATOM 740 O O . SER A 1 91 ? -23.276 2.006 36.507 1.00 72.88 91 SER A O 1
ATOM 742 N N . LYS A 1 92 ? -23.228 3.631 38.062 1.00 69.88 92 LYS A N 1
ATOM 743 C CA . LYS A 1 92 ? -21.934 3.234 38.643 1.00 69.88 92 LYS A CA 1
ATOM 744 C C . LYS A 1 92 ? -21.947 1.821 39.229 1.00 69.88 92 LYS A C 1
ATOM 746 O O . LYS A 1 92 ? -20.896 1.195 39.287 1.00 69.88 92 LYS A O 1
ATOM 751 N N . ASP A 1 93 ? -23.125 1.325 39.597 1.00 75.50 93 ASP A N 1
ATOM 752 C CA . ASP A 1 93 ? -23.331 -0.011 40.160 1.00 75.50 93 ASP A CA 1
ATOM 753 C C . ASP A 1 93 ? -23.597 -1.081 39.084 1.00 75.50 93 ASP A C 1
ATOM 755 O O . ASP A 1 93 ? -23.901 -2.232 39.404 1.00 75.50 93 ASP A O 1
ATOM 759 N N . SER A 1 94 ? -23.502 -0.723 37.797 1.00 75.94 94 SER A N 1
ATOM 760 C CA . SER A 1 94 ? -23.710 -1.669 36.700 1.00 75.94 94 SER A CA 1
ATOM 761 C C . SER A 1 94 ? -22.668 -2.800 36.727 1.00 75.94 94 SER A C 1
ATOM 763 O O . SER A 1 94 ? -21.468 -2.555 36.894 1.00 75.94 94 SER A O 1
ATOM 765 N N . PRO A 1 95 ? -23.091 -4.065 36.546 1.00 81.31 95 PRO A N 1
ATOM 766 C CA . PRO A 1 95 ? -22.169 -5.189 36.561 1.00 81.31 95 PRO A CA 1
ATOM 767 C C . PRO A 1 95 ? -21.207 -5.126 35.361 1.00 81.31 95 PRO A C 1
ATOM 769 O O . PRO A 1 95 ? -21.607 -4.740 34.256 1.00 81.31 95 PRO A O 1
ATOM 772 N N . PRO A 1 96 ? -19.950 -5.584 35.522 1.00 79.12 96 PRO A N 1
ATOM 773 C CA . PRO A 1 96 ? -18.919 -5.470 34.487 1.00 79.12 96 PRO A CA 1
ATOM 774 C C . PRO A 1 96 ? -19.275 -6.217 33.193 1.00 79.12 96 PRO A C 1
ATOM 776 O O . PRO A 1 96 ? -18.848 -5.818 32.112 1.00 79.12 96 PRO A O 1
ATOM 779 N N . SER A 1 97 ? -20.092 -7.272 33.275 1.00 81.81 97 SER A N 1
ATOM 780 C CA . SER A 1 97 ? -20.597 -8.012 32.110 1.00 81.81 97 SER A CA 1
ATOM 781 C C . SER A 1 97 ? -21.452 -7.143 31.189 1.00 81.81 97 SER A C 1
ATOM 783 O O . SER A 1 97 ? -21.375 -7.255 29.967 1.00 81.81 97 SER A O 1
ATOM 785 N N . LEU A 1 98 ? -22.247 -6.255 31.775 1.00 78.12 98 LEU A N 1
ATOM 786 C CA . LEU A 1 98 ? -23.170 -5.401 31.054 1.00 78.12 98 LEU A CA 1
ATOM 787 C C . LEU A 1 98 ? -22.442 -4.190 30.459 1.00 78.12 98 LEU A C 1
ATOM 789 O O . LEU A 1 98 ? -22.703 -3.828 29.313 1.00 78.12 98 LEU A O 1
ATOM 793 N N . GLN A 1 99 ? -21.467 -3.632 31.180 1.00 76.06 99 GLN A N 1
ATOM 794 C CA . GLN A 1 99 ? -20.556 -2.620 30.633 1.00 76.06 99 GLN A CA 1
ATOM 795 C C . GLN A 1 99 ? -19.769 -3.170 29.436 1.00 76.06 99 GLN A C 1
ATOM 797 O O . GLN A 1 99 ? -19.647 -2.505 28.409 1.00 76.06 99 GLN A O 1
ATOM 802 N N . HIS A 1 100 ? -19.290 -4.417 29.527 1.00 77.06 100 HIS A N 1
ATOM 803 C CA . HIS A 1 100 ? -18.654 -5.106 28.403 1.00 77.06 100 HIS A CA 1
ATOM 804 C C . HIS A 1 100 ? -19.586 -5.250 27.198 1.00 77.06 100 HIS A C 1
ATOM 806 O O . HIS A 1 100 ? -19.151 -5.054 26.063 1.00 77.06 100 HIS A O 1
ATOM 812 N N . LEU A 1 101 ? -20.856 -5.580 27.437 1.00 76.31 101 LEU A N 1
ATOM 813 C CA . LEU A 1 101 ? -21.864 -5.715 26.393 1.00 76.31 101 LEU A CA 1
ATOM 814 C C . LEU A 1 101 ? -22.124 -4.363 25.715 1.00 76.31 101 LEU A C 1
ATOM 816 O O . LEU A 1 101 ? -22.014 -4.280 24.496 1.00 76.31 101 LEU A O 1
ATOM 820 N N . LEU A 1 102 ? -22.356 -3.291 26.477 1.00 75.19 102 LEU A N 1
ATOM 821 C CA . LEU A 1 102 ? -22.509 -1.937 25.930 1.00 75.19 102 LEU A CA 1
ATOM 822 C C . LEU A 1 102 ? -21.296 -1.485 25.127 1.00 75.19 102 LEU A C 1
ATOM 824 O O . LEU A 1 102 ? -21.462 -0.975 24.025 1.00 75.19 102 LEU A O 1
ATOM 828 N N . ASN A 1 103 ? -20.086 -1.703 25.643 1.00 73.06 103 ASN A N 1
ATOM 829 C CA . ASN A 1 103 ? -18.863 -1.343 24.934 1.00 73.06 103 ASN A CA 1
ATOM 830 C C . ASN A 1 103 ? -18.729 -2.115 23.618 1.00 73.06 103 ASN A C 1
ATOM 832 O O . ASN A 1 103 ? -18.308 -1.538 22.623 1.00 73.06 103 ASN A O 1
ATOM 836 N N . ASN A 1 104 ? -19.140 -3.384 23.582 1.00 72.25 104 ASN A N 1
ATOM 837 C CA . ASN A 1 104 ? -19.184 -4.168 22.351 1.00 72.25 104 ASN A CA 1
ATOM 838 C C . ASN A 1 104 ? -20.233 -3.605 21.370 1.00 72.25 104 ASN A C 1
ATOM 840 O O . ASN A 1 104 ? -19.902 -3.309 20.224 1.00 72.25 104 ASN A O 1
ATOM 844 N N . PHE A 1 105 ? -21.457 -3.337 21.837 1.00 71.31 105 PHE A N 1
ATOM 845 C CA . PHE A 1 105 ? -22.541 -2.785 21.013 1.00 71.31 105 PHE A CA 1
ATOM 846 C C . PHE A 1 105 ? -22.257 -1.371 20.476 1.00 71.31 105 PHE A C 1
ATOM 848 O O . PHE A 1 105 ? -22.589 -1.077 19.330 1.00 71.31 105 PHE A O 1
ATOM 855 N N . LEU A 1 106 ? -21.650 -0.494 21.280 1.00 66.81 106 LEU A N 1
ATOM 856 C CA . LEU A 1 106 ? -21.359 0.901 20.919 1.00 66.81 106 LEU A CA 1
ATOM 857 C C . LEU A 1 106 ? -20.036 1.064 20.164 1.00 66.81 106 LEU A C 1
ATOM 859 O O . LEU A 1 106 ? -19.781 2.114 19.573 1.00 66.81 106 LEU A O 1
ATOM 863 N N . SER A 1 107 ? -19.195 0.032 20.132 1.00 65.44 107 SER A N 1
ATOM 864 C CA . SER A 1 107 ? -17.969 0.032 19.339 1.00 6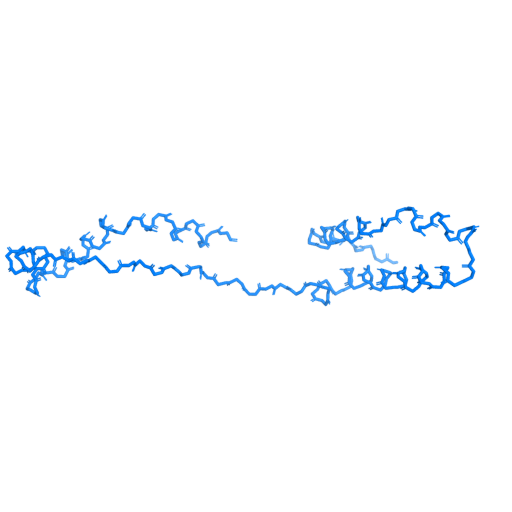5.44 107 SER A CA 1
ATOM 865 C C . SER A 1 107 ? -18.259 -0.224 17.857 1.00 65.44 107 SER A C 1
ATOM 867 O O . SER A 1 107 ? -17.956 -1.269 17.283 1.00 65.44 107 SER A O 1
ATOM 869 N N . ILE A 1 108 ? -18.784 0.803 17.191 1.00 62.00 108 ILE A N 1
ATOM 870 C CA . ILE A 1 108 ? -19.020 0.840 15.736 1.00 62.00 108 ILE A CA 1
ATOM 871 C C . ILE A 1 108 ? -17.737 0.478 14.941 1.00 62.00 108 ILE A C 1
ATOM 873 O O . ILE A 1 108 ? -17.802 0.050 13.790 1.00 62.00 108 ILE A O 1
ATOM 877 N N . PHE A 1 109 ? -16.557 0.575 15.568 1.00 58.12 109 PHE A N 1
ATOM 878 C CA . PHE A 1 109 ? -15.246 0.343 14.960 1.00 58.12 109 PHE A CA 1
ATOM 879 C C . PHE A 1 10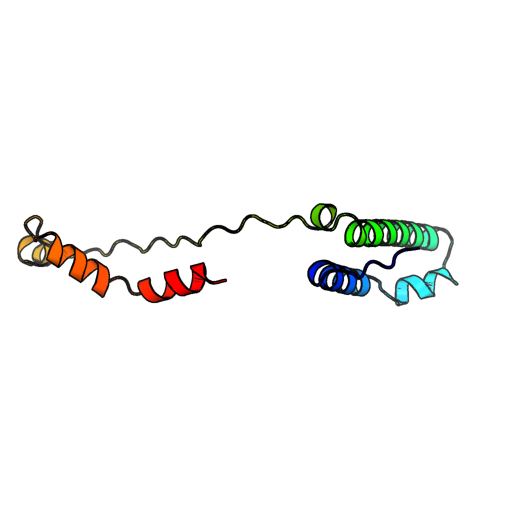9 ? -14.572 -1.008 15.263 1.00 58.12 109 PHE A C 1
ATOM 881 O O . PHE A 1 109 ? -13.468 -1.213 14.752 1.00 58.12 109 PHE A O 1
ATOM 888 N N . ILE A 1 110 ? -15.188 -1.957 15.991 1.00 56.81 110 ILE A N 1
ATOM 889 C CA . ILE A 1 110 ? -14.587 -3.306 16.170 1.00 56.81 110 ILE A CA 1
ATOM 890 C C . ILE A 1 110 ? -14.258 -3.939 14.810 1.00 56.81 110 ILE A C 1
ATOM 892 O O . ILE A 1 110 ? -13.191 -4.523 14.619 1.00 56.81 110 ILE A O 1
ATOM 896 N N . HIS A 1 111 ? -15.142 -3.751 13.829 1.00 51.72 111 HIS A N 1
ATOM 897 C CA . HIS A 1 111 ? -14.961 -4.312 12.495 1.00 51.72 111 HIS A CA 1
ATOM 898 C C . HIS A 1 111 ? -13.908 -3.570 11.646 1.00 51.72 111 HIS A C 1
ATOM 900 O O . HIS A 1 111 ? -13.392 -4.150 10.693 1.00 51.72 111 HIS A O 1
ATOM 906 N N . MET A 1 112 ? -13.569 -2.320 11.999 1.00 51.53 112 MET A N 1
ATOM 907 C CA . MET A 1 112 ? -12.584 -1.472 11.304 1.00 51.53 112 MET A CA 1
ATOM 908 C C . MET A 1 112 ? -11.163 -1.630 11.866 1.00 51.53 112 MET A C 1
ATOM 910 O O . MET A 1 112 ? -10.188 -1.493 11.130 1.00 51.53 112 MET A O 1
ATOM 914 N N . GLN A 1 113 ? -11.015 -1.955 13.156 1.00 50.72 113 GLN A N 1
ATOM 915 C CA . GLN A 1 113 ? -9.701 -2.240 13.750 1.00 50.72 113 GLN A CA 1
ATOM 916 C C . GLN A 1 113 ? -9.086 -3.538 13.207 1.00 50.72 113 GLN A C 1
ATOM 918 O O . GLN A 1 113 ? -7.878 -3.593 12.976 1.00 50.72 113 GLN A O 1
ATOM 923 N N . LEU A 1 114 ? -9.908 -4.560 12.939 1.00 49.22 114 LEU A N 1
ATOM 924 C CA . LEU A 1 114 ? -9.442 -5.812 12.336 1.00 49.22 114 LEU A CA 1
ATOM 925 C C . LEU A 1 114 ? -8.968 -5.607 10.892 1.00 49.22 114 LEU A C 1
ATOM 927 O O . LEU A 1 114 ? -7.912 -6.111 10.529 1.00 49.22 114 LEU A O 1
ATOM 931 N N . THR A 1 115 ? -9.666 -4.815 10.077 1.00 47.75 115 THR A N 1
ATOM 932 C CA . THR A 1 115 ? -9.254 -4.549 8.687 1.00 47.75 115 THR A CA 1
ATOM 933 C C . THR A 1 115 ? -7.959 -3.744 8.578 1.00 47.75 115 THR A C 1
ATOM 935 O O . THR A 1 115 ? -7.224 -3.938 7.616 1.00 47.75 115 THR A O 1
ATOM 938 N N . ILE A 1 116 ? -7.625 -2.897 9.557 1.00 49.09 116 ILE A N 1
ATOM 939 C CA . ILE A 1 116 ? -6.372 -2.117 9.555 1.00 49.09 116 ILE A CA 1
ATOM 940 C C . ILE A 1 116 ? -5.169 -2.954 10.032 1.00 49.09 116 ILE A C 1
ATOM 942 O O . ILE A 1 116 ? -4.046 -2.702 9.610 1.00 49.09 116 ILE A O 1
ATOM 946 N N . LEU A 1 117 ? -5.382 -3.984 10.859 1.00 47.22 117 LEU A N 1
ATOM 947 C CA . LEU A 1 117 ? -4.323 -4.905 11.304 1.00 47.22 117 LEU A CA 1
ATOM 948 C C . LEU A 1 117 ? -3.870 -5.909 10.224 1.00 47.22 117 LEU A C 1
ATOM 950 O O . LEU A 1 117 ? -2.819 -6.528 10.384 1.00 47.22 117 LEU A O 1
ATOM 954 N N . PHE A 1 118 ? -4.624 -6.062 9.129 1.00 45.28 118 PHE A N 1
ATOM 955 C CA . PHE A 1 118 ? -4.329 -7.004 8.037 1.00 45.28 118 PHE A CA 1
ATOM 956 C C . PHE A 1 118 ? -3.816 -6.349 6.729 1.00 45.28 118 PHE A C 1
ATOM 958 O O . PHE A 1 118 ? -3.732 -7.038 5.709 1.00 45.28 118 PHE A O 1
ATOM 965 N N . TYR A 1 119 ? -3.406 -5.071 6.744 1.00 41.41 119 TYR A N 1
ATOM 966 C CA . TYR A 1 119 ? -2.739 -4.366 5.622 1.00 41.41 119 TYR A CA 1
ATOM 967 C C . TYR A 1 119 ? -1.430 -3.669 6.050 1.00 41.41 119 TYR A C 1
ATOM 969 O O . TYR A 1 119 ? -0.477 -3.560 5.228 1.00 41.41 119 TYR A O 1
#

Secondary structure (DSSP, 8-state):
----PPPHHHHHHHHHHHHT--HHHHHHTTTS-HHHHHHHHHHHHHHHHHHHHHHH-HHHHSPPPPP-----PPPPP---HHHHHS-TTTSTT--HHHHHHHHHHH-TTHHHHHHHHT-

Foldseek 3Di:
DDDDDADPVLVVQLVVLVVVDDVVLVVCCVPDDPVSVVVSVVVVVVSVVLNVCSRPPVCVNPNDDDDDQDDDDDDDDDDDPVCLPPPCQNDPPNDVVSVVVVCVVVPPCPVVSVVRVVD